Protein AF-D8GII8-F1 (afdb_monomer_lite)

pLDDT: mean 79.35, std 20.64, range [33.06, 98.06]

Structure (mmCIF, N/CA/C/O backbone):
data_AF-D8GII8-F1
#
_entry.id   AF-D8GII8-F1
#
loop_
_atom_site.group_PDB
_atom_site.id
_atom_site.type_symbol
_atom_site.label_atom_id
_atom_site.label_alt_id
_atom_site.label_comp_id
_atom_site.label_asym_id
_atom_site.label_entity_id
_atom_site.label_seq_id
_atom_site.pdbx_PDB_ins_code
_atom_site.Cartn_x
_atom_site.Cartn_y
_atom_site.Cartn_z
_atom_site.occupancy
_atom_site.B_iso_or_equiv
_atom_site.auth_seq_id
_atom_site.auth_comp_id
_atom_site.auth_asym_id
_atom_site.auth_atom_id
_atom_site.pdbx_PDB_model_num
ATOM 1 N N . MET A 1 1 ? -55.485 -16.575 -6.591 1.00 52.59 1 MET A N 1
ATOM 2 C CA . MET A 1 1 ? -55.377 -16.323 -5.133 1.00 52.59 1 MET A CA 1
ATOM 3 C C . MET A 1 1 ? -54.043 -16.817 -4.563 1.00 52.59 1 MET A C 1
ATOM 5 O O . MET A 1 1 ? -53.347 -16.013 -3.964 1.00 52.59 1 MET A O 1
ATOM 9 N N . TYR A 1 2 ? -53.634 -18.070 -4.816 1.00 43.38 2 TYR A N 1
ATOM 10 C CA . TYR A 1 2 ? -52.358 -18.643 -4.335 1.00 43.38 2 TYR A CA 1
ATOM 11 C C . TYR A 1 2 ? -51.082 -17.963 -4.888 1.00 43.38 2 TYR A C 1
ATOM 13 O O . TYR A 1 2 ? -50.132 -17.738 -4.143 1.00 43.38 2 TYR A O 1
ATOM 21 N N . GLU A 1 3 ? -51.076 -17.553 -6.161 1.00 44.91 3 GLU A N 1
ATOM 22 C CA . GLU A 1 3 ? -49.893 -16.944 -6.806 1.00 44.91 3 GLU A CA 1
ATOM 23 C C . GLU A 1 3 ? -49.545 -15.535 -6.288 1.00 44.91 3 GLU A C 1
ATOM 25 O O . GLU A 1 3 ? -48.377 -15.156 -6.221 1.00 44.91 3 GLU A O 1
ATOM 30 N N . ILE A 1 4 ? -50.544 -14.773 -5.827 1.00 55.53 4 ILE A N 1
ATOM 31 C CA . ILE A 1 4 ? -50.345 -13.415 -5.286 1.00 55.53 4 ILE A CA 1
ATOM 32 C C . ILE A 1 4 ? -49.584 -13.474 -3.948 1.00 55.5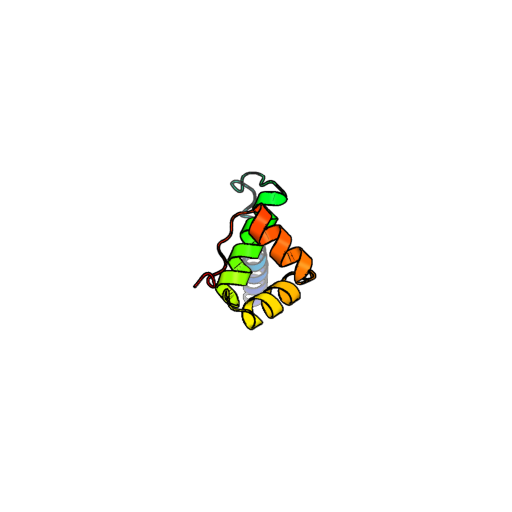3 4 ILE A C 1
ATOM 34 O O . ILE A 1 4 ? -48.709 -12.650 -3.687 1.00 55.53 4 ILE A O 1
ATOM 38 N N . ILE A 1 5 ? -49.856 -14.496 -3.127 1.00 55.25 5 ILE A N 1
ATOM 39 C CA . ILE A 1 5 ? -49.229 -14.686 -1.808 1.00 55.25 5 ILE A CA 1
ATOM 40 C C . ILE A 1 5 ? -47.753 -15.107 -1.948 1.00 55.25 5 ILE A C 1
ATOM 42 O O . ILE A 1 5 ? -46.917 -14.761 -1.115 1.00 55.25 5 ILE A O 1
ATOM 46 N N . LYS A 1 6 ? -47.395 -15.826 -3.019 1.00 50.78 6 LYS A N 1
ATOM 47 C CA . LYS A 1 6 ? -46.013 -16.265 -3.275 1.00 50.78 6 LYS A CA 1
ATOM 48 C C . LYS A 1 6 ? -45.112 -15.100 -3.708 1.00 50.78 6 LYS A C 1
ATOM 50 O O . LYS A 1 6 ? -43.967 -15.017 -3.267 1.00 50.78 6 LYS A O 1
ATOM 55 N N . ASN A 1 7 ? -45.650 -14.161 -4.491 1.00 53.50 7 ASN A N 1
ATOM 56 C CA . ASN A 1 7 ? -44.939 -12.940 -4.883 1.00 53.50 7 ASN A CA 1
ATOM 57 C C . ASN A 1 7 ? -44.750 -11.950 -3.721 1.00 53.50 7 ASN A C 1
ATOM 59 O O . ASN A 1 7 ? -43.702 -11.308 -3.658 1.00 53.50 7 ASN A O 1
ATOM 63 N N . SER A 1 8 ? -45.691 -11.860 -2.770 1.00 53.00 8 SER A N 1
ATOM 64 C CA . SER A 1 8 ? -45.505 -11.010 -1.582 1.00 53.00 8 SER A CA 1
ATOM 65 C C . SER A 1 8 ? -44.440 -11.561 -0.626 1.00 53.00 8 SER A C 1
ATOM 67 O O . SER A 1 8 ? -43.660 -10.780 -0.080 1.00 53.00 8 SER A O 1
ATOM 69 N N . LYS A 1 9 ? -44.335 -12.894 -0.488 1.00 53.34 9 LYS A N 1
ATOM 70 C CA . LYS A 1 9 ? -43.248 -13.561 0.255 1.00 53.34 9 LYS A CA 1
ATOM 71 C C . LYS A 1 9 ? -41.877 -13.368 -0.401 1.00 53.34 9 LYS A C 1
ATOM 73 O O . LYS A 1 9 ? -40.908 -13.060 0.282 1.00 53.34 9 LYS A O 1
ATOM 78 N N . LYS A 1 10 ? -41.806 -13.443 -1.736 1.00 51.78 10 LYS A N 1
ATOM 79 C CA . LYS A 1 10 ? -40.567 -13.181 -2.488 1.00 51.78 10 LYS A CA 1
ATOM 80 C C . LYS A 1 10 ? -40.096 -11.729 -2.331 1.00 51.78 10 LYS A C 1
ATOM 82 O O . LYS A 1 10 ? -38.909 -11.492 -2.160 1.00 51.78 10 LYS A O 1
ATOM 87 N N . ALA A 1 11 ? -41.015 -10.762 -2.311 1.00 51.59 11 ALA A N 1
ATOM 88 C CA . ALA A 1 11 ? -40.695 -9.353 -2.055 1.00 51.59 11 ALA A CA 1
ATOM 89 C C . ALA A 1 11 ? -40.280 -9.065 -0.596 1.00 51.59 11 ALA A C 1
ATOM 91 O O . ALA A 1 11 ? -39.535 -8.119 -0.347 1.00 51.59 11 ALA A O 1
ATOM 92 N N . THR A 1 12 ? -40.729 -9.875 0.369 1.00 52.09 12 THR A N 1
ATOM 93 C CA . THR A 1 12 ? -40.333 -9.738 1.784 1.00 52.09 12 THR A CA 1
ATOM 94 C C . THR A 1 12 ? -39.004 -10.427 2.104 1.00 52.09 12 THR A C 1
ATOM 96 O O . THR A 1 12 ? -38.283 -9.949 2.975 1.00 52.09 12 THR A O 1
ATOM 99 N N . GLU A 1 13 ? -38.612 -11.473 1.372 1.00 53.66 13 GLU A N 1
ATOM 100 C CA . GLU A 1 13 ? -37.276 -12.086 1.490 1.00 53.66 13 GLU A CA 1
ATOM 101 C C . GLU A 1 13 ? -36.160 -11.223 0.874 1.00 53.66 13 GLU A C 1
ATOM 103 O O . GLU A 1 13 ? -35.056 -11.192 1.411 1.00 53.66 13 GLU A O 1
ATOM 108 N N . ILE A 1 14 ? -36.448 -10.454 -0.185 1.00 53.84 14 ILE A N 1
ATOM 109 C CA . ILE A 1 14 ? -35.465 -9.567 -0.845 1.00 53.84 14 ILE A CA 1
ATOM 110 C C . ILE A 1 14 ? -35.052 -8.379 0.053 1.00 53.84 14 ILE A C 1
ATOM 112 O O . ILE A 1 14 ? -33.957 -7.846 -0.099 1.00 53.84 14 ILE A O 1
ATOM 116 N N . ASN A 1 15 ? -35.886 -7.986 1.024 1.00 53.78 15 ASN A N 1
ATOM 117 C CA . ASN A 1 15 ? -35.622 -6.835 1.899 1.00 53.78 15 ASN A CA 1
ATOM 118 C C . ASN A 1 15 ? -35.003 -7.195 3.260 1.00 53.78 15 ASN A C 1
ATOM 120 O O . ASN A 1 15 ? -34.637 -6.297 4.011 1.00 53.78 15 ASN A O 1
ATOM 124 N N . LYS A 1 16 ? -34.852 -8.484 3.594 1.00 50.25 16 LYS A N 1
ATOM 125 C CA . LYS A 1 16 ? -34.358 -8.919 4.915 1.00 50.25 16 LYS A CA 1
ATOM 126 C C . LYS A 1 16 ? -32.828 -9.017 5.014 1.00 50.25 16 LYS A C 1
ATOM 128 O O . LYS A 1 16 ? -32.295 -9.191 6.102 1.00 50.25 16 LYS A O 1
ATOM 133 N N . SER A 1 17 ? -32.121 -8.907 3.891 1.00 51.62 17 SER A N 1
ATOM 134 C CA . SER A 1 17 ? -30.657 -9.006 3.803 1.00 51.62 17 SER A CA 1
ATOM 135 C C . SER A 1 17 ? -29.923 -7.659 3.813 1.00 51.62 17 SER A C 1
ATOM 137 O O . SER A 1 17 ? -28.699 -7.657 3.782 1.00 51.62 17 SER A O 1
ATOM 139 N N . ASN A 1 18 ? -30.638 -6.527 3.863 1.00 56.03 18 ASN A N 1
ATOM 140 C CA . ASN A 1 18 ? -30.037 -5.185 3.794 1.00 56.03 18 ASN A CA 1
ATOM 141 C C . ASN A 1 18 ? -29.969 -4.447 5.144 1.00 56.03 18 ASN A C 1
ATOM 143 O O . ASN A 1 18 ? -29.497 -3.316 5.180 1.00 56.03 18 ASN A O 1
ATOM 147 N N . GLU A 1 19 ? -30.416 -5.058 6.246 1.00 52.75 19 GLU A N 1
ATOM 148 C CA . GLU A 1 19 ? -30.493 -4.393 7.561 1.00 52.75 19 GLU A CA 1
ATOM 149 C C . GLU A 1 19 ? -29.468 -4.864 8.601 1.00 52.75 19 GLU A C 1
ATOM 151 O O . GLU A 1 19 ? -29.556 -4.492 9.765 1.00 52.75 19 GLU A O 1
ATOM 156 N N . HIS A 1 20 ? -28.438 -5.614 8.222 1.00 56.25 20 HIS A N 1
ATOM 157 C CA . HIS A 1 20 ? -27.384 -5.978 9.169 1.00 56.25 20 HIS A CA 1
ATOM 158 C C . HIS A 1 20 ? -26.023 -5.682 8.553 1.00 56.25 20 HIS A C 1
ATOM 160 O O . HIS A 1 20 ? -25.761 -6.213 7.486 1.00 56.25 20 HIS A O 1
ATOM 166 N N . VAL A 1 21 ? -25.225 -4.804 9.186 1.00 59.34 21 VAL A N 1
ATOM 167 C CA . VAL A 1 21 ? -23.799 -4.944 9.611 1.00 59.34 21 VAL A CA 1
ATOM 168 C C . VAL A 1 21 ? -23.192 -3.565 10.001 1.00 59.34 21 VAL A C 1
ATOM 170 O O . VAL A 1 21 ? -22.026 -3.308 9.739 1.00 59.34 21 VAL A O 1
ATOM 173 N N . LEU A 1 22 ? -23.928 -2.632 10.623 1.00 59.44 22 LEU A N 1
ATOM 174 C CA . LEU A 1 22 ? -23.285 -1.416 11.177 1.00 59.44 22 LEU A CA 1
ATOM 175 C C . LEU A 1 22 ? -23.004 -1.496 12.683 1.00 59.44 22 LEU A C 1
ATOM 177 O O . LEU A 1 22 ? -22.317 -0.636 13.218 1.00 59.44 22 LEU A O 1
ATOM 181 N N . GLU A 1 23 ? -23.489 -2.527 13.376 1.00 53.81 23 GLU A N 1
ATOM 182 C CA . GLU A 1 23 ? -23.467 -2.546 14.845 1.00 53.81 23 GLU A CA 1
ATOM 183 C C . GLU A 1 23 ? -22.116 -2.905 15.482 1.00 53.81 23 GLU A C 1
ATOM 185 O O . GLU A 1 23 ? -21.994 -2.774 16.693 1.00 53.81 23 GLU A O 1
ATOM 190 N N . ASN A 1 24 ? -21.092 -3.325 14.724 1.00 58.44 24 ASN A N 1
ATOM 191 C CA . ASN A 1 24 ? -19.823 -3.783 15.320 1.00 58.44 24 ASN A CA 1
ATOM 192 C C . ASN A 1 24 ? -18.543 -3.436 14.534 1.00 58.44 24 ASN A C 1
ATOM 194 O O . ASN A 1 24 ? -17.483 -3.975 14.850 1.00 58.44 24 ASN A O 1
ATOM 198 N N . GLU A 1 25 ? -18.587 -2.561 13.524 1.00 69.75 25 GLU A N 1
ATOM 199 C CA . GLU A 1 25 ? -17.342 -2.052 12.931 1.00 69.75 25 GLU A CA 1
ATOM 200 C C . GLU A 1 25 ? -16.878 -0.826 13.718 1.00 69.75 25 GLU A C 1
ATOM 202 O O . GLU A 1 25 ? -17.435 0.265 13.592 1.00 69.75 25 GLU A O 1
ATOM 207 N N . GLU A 1 26 ? -15.862 -1.014 14.566 1.00 83.88 26 GLU A N 1
ATOM 208 C CA . GLU A 1 26 ? -15.160 0.104 15.194 1.00 83.88 26 GLU A CA 1
ATOM 209 C C . GLU A 1 26 ? -14.741 1.122 14.127 1.00 83.88 26 GLU A C 1
ATOM 211 O O . GLU A 1 26 ? -14.254 0.761 13.049 1.00 83.88 26 GLU A O 1
ATOM 216 N N . VAL A 1 27 ? -14.918 2.411 14.428 1.00 90.00 27 VAL A N 1
ATOM 217 C CA . VAL A 1 27 ? -14.538 3.485 13.509 1.00 90.00 27 VAL A CA 1
ATOM 218 C C . VAL A 1 27 ? -13.032 3.425 13.271 1.00 90.00 27 VAL A C 1
ATOM 220 O O . VAL A 1 27 ? -12.230 3.736 14.151 1.00 90.00 27 VAL A O 1
ATOM 223 N N . MET A 1 28 ? -12.646 3.052 12.054 1.00 91.19 28 MET A N 1
ATOM 224 C CA . MET A 1 28 ? -11.251 3.023 11.638 1.00 91.19 28 MET A CA 1
ATOM 225 C C . MET A 1 28 ? -10.786 4.391 11.163 1.00 91.19 28 MET A C 1
ATOM 227 O O . MET A 1 28 ? -11.530 5.150 10.536 1.00 91.19 28 MET A O 1
ATOM 231 N N . THR A 1 29 ? -9.507 4.686 11.381 1.00 96.12 29 THR A N 1
ATOM 232 C CA . THR A 1 29 ? -8.918 5.868 10.763 1.00 96.12 29 THR A CA 1
ATOM 233 C C . THR A 1 29 ? -8.765 5.654 9.258 1.00 96.12 29 THR A C 1
ATOM 235 O O . THR A 1 29 ? -8.598 4.533 8.771 1.00 96.12 29 THR A O 1
ATOM 238 N N . ILE A 1 30 ? -8.727 6.752 8.503 1.00 96.06 30 ILE A N 1
ATOM 239 C CA . ILE A 1 30 ? -8.436 6.703 7.063 1.00 96.06 30 ILE A CA 1
ATOM 240 C C . ILE A 1 30 ? -7.092 6.015 6.789 1.00 96.06 30 ILE A C 1
ATOM 242 O O . ILE A 1 30 ? -6.958 5.310 5.793 1.00 96.06 30 ILE A O 1
ATOM 246 N N . LYS A 1 31 ? -6.113 6.165 7.691 1.00 96.00 31 LYS A N 1
ATOM 247 C CA . LYS A 1 31 ? -4.810 5.501 7.567 1.00 96.00 31 LYS A CA 1
ATOM 248 C C . LYS A 1 31 ? -4.926 3.985 7.681 1.00 96.00 31 LYS A C 1
ATOM 250 O O . LYS A 1 31 ? -4.256 3.284 6.929 1.00 96.00 31 LYS A O 1
ATOM 255 N N . ASP A 1 32 ? -5.764 3.483 8.581 1.00 95.56 32 ASP A N 1
ATOM 256 C CA . ASP A 1 32 ? -5.938 2.040 8.761 1.00 95.56 32 ASP A CA 1
ATOM 257 C C . ASP A 1 32 ? -6.693 1.420 7.583 1.00 95.56 32 ASP A C 1
ATOM 259 O O . ASP A 1 32 ? -6.324 0.343 7.112 1.00 95.56 32 ASP A O 1
ATOM 263 N N . LEU A 1 33 ? -7.702 2.124 7.060 1.00 95.81 33 LEU A N 1
ATOM 264 C CA . LEU A 1 33 ? -8.411 1.724 5.842 1.00 95.81 33 LEU A CA 1
ATOM 265 C C . LEU A 1 33 ? -7.469 1.697 4.633 1.00 95.81 33 LEU A C 1
ATOM 267 O O . LEU A 1 33 ? -7.424 0.706 3.904 1.00 95.81 33 LEU A O 1
ATOM 271 N N . GLU A 1 34 ? -6.673 2.754 4.452 1.00 97.19 34 GLU A N 1
ATOM 272 C CA . GLU A 1 34 ? -5.683 2.843 3.376 1.00 97.19 34 GLU A CA 1
ATOM 273 C C . GLU A 1 34 ? -4.649 1.713 3.482 1.00 97.19 34 GLU A C 1
ATOM 275 O O . GLU A 1 34 ? -4.390 1.016 2.500 1.00 97.19 34 GLU A O 1
ATOM 280 N N . LYS A 1 35 ? -4.099 1.477 4.680 1.00 96.94 35 LYS A N 1
ATOM 281 C CA . LYS A 1 35 ? -3.140 0.394 4.926 1.00 96.94 35 LYS A CA 1
ATOM 282 C C . LYS A 1 35 ? -3.736 -0.974 4.588 1.00 96.94 35 LYS A C 1
ATOM 284 O O . LYS A 1 35 ? -3.104 -1.739 3.860 1.00 96.94 35 LYS A O 1
ATOM 289 N N . ARG A 1 36 ? -4.950 -1.260 5.070 1.00 96.06 36 ARG A N 1
ATOM 290 C CA . ARG A 1 36 ? -5.652 -2.528 4.820 1.00 96.06 36 ARG A CA 1
ATOM 291 C C . ARG A 1 36 ? -5.840 -2.778 3.326 1.00 96.06 36 ARG A C 1
ATOM 293 O O . ARG A 1 36 ? -5.571 -3.879 2.847 1.00 96.06 36 ARG A O 1
ATOM 300 N N . GLU A 1 37 ? -6.286 -1.772 2.576 1.00 97.50 37 GLU A N 1
ATOM 301 C CA . GLU A 1 37 ? -6.531 -1.956 1.145 1.00 97.50 37 GLU A CA 1
ATOM 302 C C . GLU A 1 37 ? -5.217 -2.116 0.364 1.00 97.50 37 GLU A C 1
ATOM 304 O O . GLU A 1 37 ? -5.145 -2.936 -0.552 1.00 97.50 37 GLU A O 1
ATOM 309 N N . ILE A 1 38 ? -4.144 -1.427 0.776 1.00 96.69 38 ILE A N 1
ATOM 310 C CA . ILE A 1 38 ? -2.796 -1.620 0.219 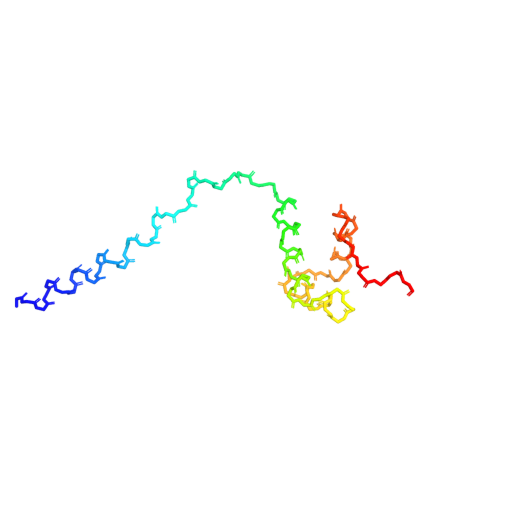1.00 96.69 38 ILE A CA 1
ATOM 311 C C . 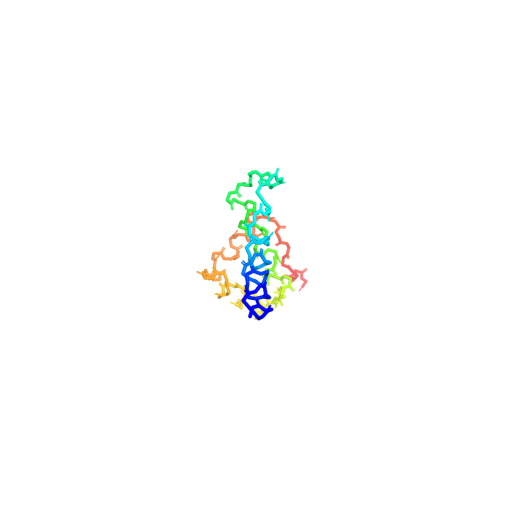ILE A 1 38 ? -2.296 -3.055 0.437 1.00 96.69 38 ILE A C 1
ATOM 313 O O . ILE A 1 38 ? -1.781 -3.674 -0.495 1.00 96.69 38 ILE A O 1
ATOM 317 N N . GLU A 1 39 ? -2.454 -3.606 1.641 1.00 95.81 39 GLU A N 1
ATOM 318 C CA . GLU A 1 39 ? -2.073 -4.993 1.941 1.00 95.81 39 GLU A CA 1
ATOM 319 C C . GLU A 1 39 ? -2.869 -5.985 1.085 1.00 95.81 39 GLU A C 1
ATOM 321 O O . GLU A 1 39 ? -2.299 -6.903 0.492 1.00 95.81 39 GLU A O 1
ATOM 326 N N . LYS A 1 40 ? -4.176 -5.755 0.936 1.00 95.88 40 LYS A N 1
ATOM 327 C CA . LYS A 1 40 ? -5.067 -6.593 0.129 1.00 95.88 40 LYS A CA 1
ATOM 328 C C . LYS A 1 40 ? -4.698 -6.595 -1.354 1.00 95.88 40 LYS A C 1
ATOM 330 O O . LYS A 1 40 ? -4.660 -7.664 -1.968 1.00 95.88 40 LYS A O 1
ATOM 335 N N . VAL A 1 41 ? -4.390 -5.440 -1.952 1.00 96.44 41 VAL A N 1
ATOM 336 C CA . VAL A 1 41 ? -3.966 -5.413 -3.363 1.00 96.44 41 VAL 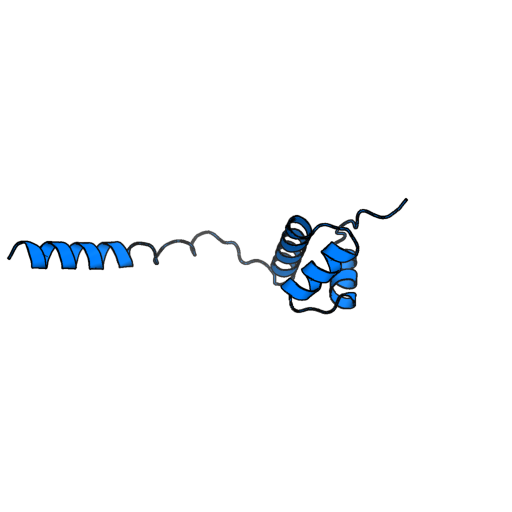A CA 1
ATOM 337 C C . VAL A 1 41 ? -2.592 -6.045 -3.558 1.00 96.44 41 VAL A C 1
ATOM 339 O O . VAL A 1 41 ? -2.375 -6.705 -4.571 1.00 96.44 41 VAL A O 1
ATOM 342 N N . LEU A 1 42 ? -1.678 -5.918 -2.595 1.00 94.94 42 LEU A N 1
ATOM 343 C CA . LEU A 1 42 ? -0.378 -6.583 -2.665 1.00 94.94 42 LEU A CA 1
ATOM 344 C C . LEU A 1 42 ? -0.493 -8.100 -2.513 1.00 94.94 42 LEU A C 1
ATOM 346 O O . LEU A 1 42 ? 0.208 -8.823 -3.215 1.00 94.94 42 LEU A O 1
ATOM 350 N N . ALA A 1 43 ? -1.407 -8.588 -1.674 1.00 93.81 43 ALA A N 1
ATOM 351 C CA . ALA A 1 43 ? -1.718 -10.012 -1.596 1.00 93.81 43 ALA A CA 1
ATOM 352 C C . ALA A 1 43 ? -2.308 -10.538 -2.918 1.00 93.81 43 ALA A C 1
ATOM 354 O O . ALA A 1 43 ? -1.993 -11.650 -3.333 1.00 93.81 43 ALA A O 1
ATOM 355 N N . LYS A 1 44 ? -3.126 -9.728 -3.606 1.00 95.56 44 LYS A N 1
ATOM 356 C CA . LYS A 1 44 ? -3.757 -10.094 -4.883 1.00 95.56 44 LYS A CA 1
ATOM 357 C C . LYS A 1 44 ? -2.796 -10.072 -6.077 1.00 95.56 44 LYS A C 1
ATOM 359 O O . LYS A 1 44 ? -2.837 -10.98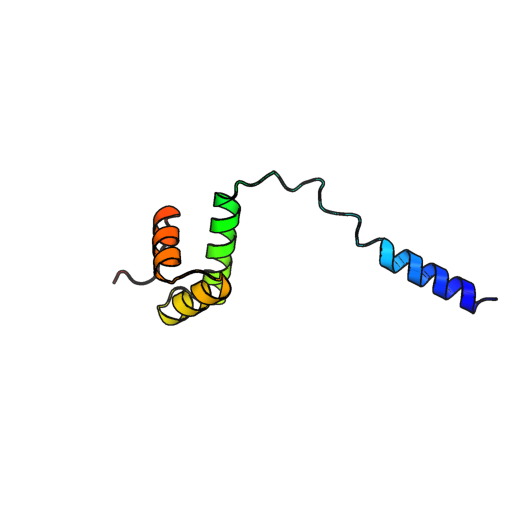6 -6.894 1.00 95.56 44 LYS A O 1
ATOM 364 N N . TYR A 1 45 ? -1.983 -9.025 -6.217 1.00 94.75 45 TYR A N 1
ATOM 365 C CA . TYR A 1 45 ? -1.129 -8.809 -7.397 1.00 94.75 45 TYR A CA 1
ATOM 366 C C . TYR A 1 45 ? 0.345 -9.175 -7.162 1.00 94.75 45 TYR A C 1
ATOM 368 O O . TYR A 1 45 ? 1.116 -9.287 -8.113 1.00 94.75 45 TYR A O 1
ATOM 376 N N . GLY A 1 46 ? 0.748 -9.387 -5.910 1.00 89.62 46 GLY A N 1
ATOM 377 C CA . GLY A 1 46 ? 2.106 -9.750 -5.522 1.00 89.62 46 GLY A CA 1
ATOM 378 C C . GLY A 1 46 ? 3.034 -8.554 -5.280 1.00 89.62 46 GLY A C 1
ATOM 379 O O . GLY A 1 46 ? 2.777 -7.412 -5.662 1.00 89.62 46 GLY A O 1
ATOM 380 N N . HIS A 1 47 ? 4.175 -8.838 -4.645 1.00 88.06 47 HIS A N 1
ATOM 381 C CA . HIS A 1 47 ? 5.165 -7.831 -4.240 1.00 88.06 47 HIS A CA 1
ATOM 382 C C . HIS A 1 47 ? 6.261 -7.581 -5.291 1.00 88.06 47 HIS A C 1
ATOM 384 O O . HIS A 1 47 ? 7.165 -6.780 -5.048 1.00 88.06 47 HIS A O 1
ATOM 390 N N . ILE A 1 48 ? 6.206 -8.225 -6.459 1.00 89.75 48 ILE A N 1
ATOM 391 C CA . ILE A 1 48 ? 7.164 -8.004 -7.555 1.00 89.75 48 ILE A CA 1
ATOM 392 C C . ILE A 1 48 ? 6.886 -6.677 -8.284 1.00 89.75 48 ILE A C 1
ATOM 394 O O . ILE A 1 48 ? 5.907 -5.986 -8.002 1.00 89.75 48 ILE A O 1
ATOM 398 N N . LYS A 1 49 ? 7.770 -6.259 -9.195 1.00 88.25 49 LYS A N 1
ATOM 399 C CA . LYS A 1 49 ? 7.682 -4.946 -9.862 1.00 88.25 49 LYS A CA 1
ATOM 400 C C . LYS A 1 49 ? 6.397 -4.795 -10.685 1.00 88.25 49 LYS A C 1
ATOM 402 O O . LYS A 1 49 ? 5.760 -3.739 -10.641 1.00 88.25 49 LYS A O 1
ATOM 407 N N . GLU A 1 50 ? 6.024 -5.846 -11.403 1.00 91.25 50 GLU A N 1
ATOM 408 C CA . GLU A 1 50 ? 4.807 -5.947 -12.207 1.00 91.25 50 GLU A CA 1
ATOM 409 C C . GLU A 1 50 ? 3.581 -5.912 -11.284 1.00 91.25 50 GLU A C 1
ATOM 411 O O . GLU A 1 50 ? 2.737 -5.030 -11.421 1.00 91.25 50 GLU A O 1
ATOM 416 N N . GLY A 1 51 ? 3.580 -6.740 -10.234 1.00 93.00 51 GLY A N 1
ATOM 417 C CA . GLY A 1 51 ? 2.521 -6.786 -9.220 1.00 93.00 51 GLY A CA 1
ATOM 418 C C . GLY A 1 51 ? 2.259 -5.444 -8.537 1.00 93.00 51 GLY A C 1
ATOM 419 O O . GLY A 1 51 ? 1.118 -5.003 -8.433 1.00 93.00 51 GLY A O 1
ATOM 420 N N . LYS A 1 52 ? 3.313 -4.705 -8.168 1.00 93.75 52 LYS A N 1
ATOM 421 C CA . LYS A 1 52 ? 3.183 -3.340 -7.622 1.00 93.75 52 LYS A CA 1
ATOM 422 C C . LYS A 1 52 ? 2.633 -2.337 -8.638 1.00 93.75 52 LYS A C 1
ATOM 424 O O . LYS A 1 52 ? 2.015 -1.348 -8.250 1.00 93.75 52 LYS A O 1
ATOM 429 N N . THR A 1 53 ? 2.890 -2.546 -9.927 1.00 96.06 53 THR A N 1
ATOM 430 C CA . THR A 1 53 ? 2.343 -1.688 -10.986 1.00 96.06 53 THR A CA 1
ATOM 431 C C . THR A 1 53 ? 0.838 -1.895 -11.107 1.00 96.06 53 THR A C 1
ATOM 433 O O . THR A 1 53 ? 0.099 -0.913 -11.168 1.00 96.06 53 THR A O 1
ATOM 436 N N . ASP A 1 54 ? 0.381 -3.143 -11.061 1.00 97.38 54 ASP A N 1
ATOM 437 C CA . ASP A 1 54 ? -1.045 -3.466 -11.128 1.00 97.38 54 ASP A CA 1
ATOM 438 C C . ASP A 1 54 ? -1.779 -3.124 -9.828 1.00 97.38 54 ASP A C 1
ATOM 440 O O . ASP A 1 54 ? -2.883 -2.585 -9.876 1.00 97.38 54 ASP A O 1
ATOM 444 N N . ALA A 1 55 ? -1.127 -3.288 -8.674 1.00 97.00 55 ALA A N 1
ATOM 445 C CA . ALA A 1 55 ? -1.635 -2.816 -7.389 1.00 97.00 55 ALA A CA 1
ATOM 446 C C . ALA A 1 55 ? -1.872 -1.296 -7.388 1.00 97.00 55 ALA A C 1
ATOM 448 O O . ALA A 1 55 ? -2.935 -0.839 -6.975 1.00 97.00 55 ALA A O 1
ATOM 449 N N . ALA A 1 56 ? -0.919 -0.504 -7.895 1.00 97.56 56 ALA A N 1
ATOM 450 C CA . ALA A 1 56 ? -1.068 0.950 -7.982 1.00 97.56 56 ALA A CA 1
ATOM 451 C C . ALA A 1 56 ? -2.238 1.355 -8.894 1.00 97.56 56 ALA A C 1
ATOM 453 O O . ALA A 1 56 ? -3.039 2.212 -8.522 1.00 97.56 56 ALA A O 1
ATOM 454 N N . LYS A 1 57 ? -2.377 0.695 -10.054 1.00 98.00 57 LYS A N 1
ATOM 455 C CA . LYS A 1 57 ? -3.509 0.907 -10.968 1.00 98.00 57 LYS A CA 1
ATOM 456 C C . LYS A 1 57 ? -4.843 0.557 -10.310 1.00 98.00 57 LYS A C 1
ATOM 458 O O . LYS A 1 57 ? -5.780 1.338 -10.419 1.00 98.00 57 LYS A O 1
ATOM 463 N N . ALA A 1 58 ? -4.922 -0.580 -9.618 1.00 97.88 58 ALA A N 1
ATOM 464 C CA . ALA A 1 58 ? -6.141 -1.033 -8.951 1.00 97.88 58 ALA A CA 1
ATOM 465 C C . ALA A 1 58 ? -6.583 -0.085 -7.825 1.00 97.88 58 ALA A C 1
ATOM 467 O O . ALA A 1 58 ? -7.776 0.126 -7.642 1.00 97.88 58 ALA A O 1
ATOM 468 N N . LEU A 1 59 ? -5.626 0.509 -7.108 1.00 97.12 59 LEU A N 1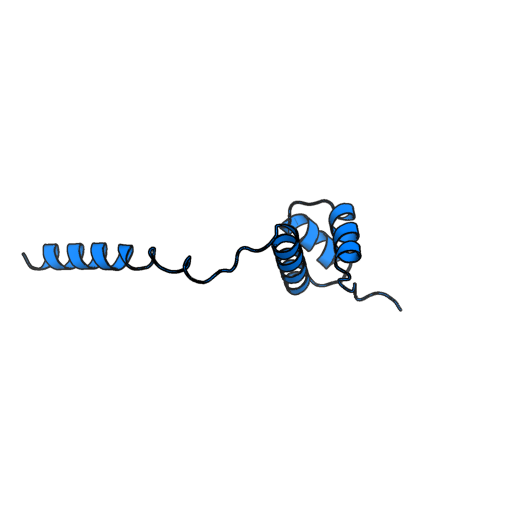
ATOM 469 C CA . LEU A 1 59 ? -5.882 1.533 -6.092 1.00 97.12 59 LEU A CA 1
ATOM 470 C C . LEU A 1 59 ? -6.169 2.927 -6.678 1.00 97.12 59 LEU A C 1
ATOM 472 O O . LEU A 1 59 ? -6.545 3.826 -5.934 1.00 97.12 59 LEU A O 1
ATOM 476 N N . GLY A 1 60 ? -5.953 3.142 -7.980 1.00 97.88 60 GLY A N 1
ATOM 477 C CA . GLY A 1 60 ? -6.124 4.453 -8.611 1.00 97.88 60 GLY A CA 1
ATOM 478 C C . GLY A 1 60 ? -5.061 5.486 -8.212 1.00 97.88 60 GLY A C 1
ATOM 479 O O . GLY A 1 60 ? -5.329 6.685 -8.241 1.00 97.88 60 GLY A O 1
ATOM 480 N N . ILE A 1 61 ? -3.852 5.050 -7.839 1.00 98.06 61 ILE A N 1
ATOM 481 C CA . ILE A 1 61 ? -2.752 5.933 -7.416 1.00 98.06 61 ILE A CA 1
ATOM 482 C C . ILE A 1 61 ? -1.499 5.741 -8.273 1.00 98.06 61 ILE A C 1
ATOM 484 O O . ILE A 1 61 ? -1.302 4.724 -8.936 1.00 98.06 61 ILE A O 1
ATOM 488 N N . SER A 1 62 ? -0.587 6.716 -8.230 1.00 98.06 62 SER A N 1
ATOM 489 C CA . SER A 1 62 ? 0.718 6.567 -8.880 1.00 98.06 62 SER A CA 1
ATOM 490 C C . SER A 1 62 ? 1.575 5.498 -8.185 1.00 98.06 62 SER A C 1
ATOM 492 O O . SER A 1 62 ? 1.483 5.289 -6.972 1.00 98.06 62 SER A O 1
ATOM 494 N N . ARG A 1 63 ? 2.503 4.880 -8.929 1.00 96.38 63 ARG A N 1
ATOM 495 C CA . ARG A 1 63 ? 3.500 3.965 -8.343 1.00 96.38 63 ARG A CA 1
ATOM 496 C C . ARG A 1 63 ? 4.332 4.647 -7.254 1.00 96.38 63 ARG A C 1
ATOM 498 O O . ARG A 1 63 ? 4.591 4.032 -6.226 1.00 96.38 63 ARG A O 1
ATOM 505 N N . ALA A 1 64 ? 4.724 5.909 -7.453 1.00 97.25 64 ALA A N 1
ATOM 506 C CA . ALA A 1 64 ? 5.483 6.675 -6.462 1.00 97.25 64 ALA A CA 1
ATOM 507 C C . ALA A 1 64 ? 4.699 6.834 -5.147 1.00 97.25 64 ALA A C 1
ATOM 509 O O . ALA A 1 64 ? 5.258 6.651 -4.065 1.00 97.25 64 ALA A O 1
ATOM 510 N N . THR A 1 65 ? 3.390 7.091 -5.245 1.00 97.94 65 THR A N 1
ATOM 511 C CA . THR A 1 65 ? 2.486 7.160 -4.091 1.00 97.94 65 THR A CA 1
ATOM 512 C C . THR A 1 65 ? 2.421 5.821 -3.368 1.00 97.94 65 THR A C 1
ATOM 514 O O . THR A 1 65 ? 2.589 5.797 -2.150 1.00 97.94 65 THR A O 1
ATOM 517 N N . LEU A 1 66 ? 2.255 4.714 -4.106 1.00 96.88 66 LEU A N 1
ATOM 518 C CA . LEU A 1 66 ? 2.257 3.374 -3.521 1.00 96.88 66 LEU A CA 1
ATOM 519 C C . LEU A 1 66 ? 3.559 3.122 -2.747 1.00 96.88 66 LEU A C 1
ATOM 521 O O . LEU A 1 66 ? 3.499 2.812 -1.566 1.00 96.88 66 LEU A O 1
ATOM 525 N N . TYR A 1 67 ? 4.736 3.338 -3.347 1.00 95.88 67 TYR A N 1
ATOM 526 C CA . TYR A 1 67 ? 6.020 3.137 -2.656 1.00 95.88 67 TYR A CA 1
ATOM 527 C C . TYR A 1 67 ? 6.178 3.999 -1.396 1.00 95.88 67 TYR A C 1
ATOM 529 O O . TYR A 1 67 ? 6.664 3.500 -0.379 1.00 95.88 67 TYR A O 1
ATOM 537 N N . ARG A 1 68 ? 5.746 5.269 -1.430 1.00 97.31 68 ARG A N 1
ATOM 538 C CA . ARG A 1 68 ? 5.747 6.140 -0.243 1.00 97.31 68 ARG A CA 1
ATOM 539 C C . ARG A 1 68 ? 4.897 5.539 0.875 1.00 97.31 68 ARG A C 1
ATOM 541 O O . ARG A 1 68 ? 5.347 5.517 2.014 1.00 97.31 68 ARG A O 1
ATOM 548 N N . LYS A 1 69 ? 3.714 5.019 0.540 1.00 97.06 69 LYS A N 1
ATOM 549 C CA . LYS A 1 69 ? 2.795 4.387 1.494 1.00 97.06 69 LYS A CA 1
ATOM 550 C C . LYS A 1 69 ? 3.319 3.058 2.033 1.00 97.06 69 LYS A C 1
ATOM 552 O O . LYS A 1 69 ? 3.230 2.819 3.230 1.00 97.06 69 LYS A O 1
ATOM 557 N N . LEU A 1 70 ? 3.962 2.238 1.199 1.00 95.31 70 LEU A N 1
ATOM 558 C CA . LEU A 1 70 ? 4.630 1.016 1.668 1.00 95.31 70 LEU A CA 1
ATOM 559 C C . LEU A 1 70 ? 5.704 1.326 2.713 1.00 95.31 70 LEU A C 1
ATOM 561 O O . LEU A 1 70 ? 5.800 0.623 3.716 1.00 95.31 70 LEU A O 1
ATOM 565 N N . LYS A 1 71 ? 6.471 2.403 2.508 1.00 95.12 71 LYS A N 1
ATOM 566 C CA . LYS A 1 71 ? 7.440 2.888 3.495 1.00 95.12 71 LYS A CA 1
ATOM 567 C C . LYS A 1 71 ? 6.752 3.452 4.743 1.00 95.12 71 LYS A C 1
ATOM 569 O O . LYS A 1 71 ? 7.158 3.106 5.843 1.00 95.12 71 LYS A O 1
ATOM 574 N N . GLU A 1 72 ? 5.721 4.285 4.579 1.00 96.75 72 GLU A N 1
ATOM 575 C CA . GLU A 1 72 ? 4.943 4.880 5.684 1.00 96.75 72 GLU A CA 1
ATOM 576 C C . GLU A 1 72 ? 4.361 3.807 6.618 1.00 96.75 72 GLU A C 1
ATOM 578 O O . GLU A 1 72 ? 4.366 3.978 7.833 1.00 96.75 72 GLU A O 1
ATOM 583 N N . TYR A 1 73 ? 3.919 2.679 6.057 1.00 96.25 73 TYR A N 1
ATOM 584 C CA . TYR A 1 73 ? 3.291 1.584 6.798 1.00 96.25 73 TYR A CA 1
ATOM 585 C C . TYR A 1 73 ? 4.219 0.412 7.118 1.00 96.25 73 TYR A C 1
ATOM 587 O O . TYR A 1 73 ? 3.747 -0.604 7.628 1.00 96.25 73 TYR A O 1
ATOM 595 N N . ASN A 1 74 ? 5.523 0.528 6.838 1.00 93.62 74 ASN A N 1
ATOM 596 C CA . ASN A 1 74 ? 6.507 -0.547 7.014 1.00 93.62 74 ASN A CA 1
ATOM 597 C C . ASN A 1 74 ? 6.099 -1.883 6.351 1.00 93.62 74 ASN A C 1
ATOM 599 O O . ASN A 1 74 ? 6.428 -2.966 6.840 1.00 93.62 74 ASN A O 1
ATOM 603 N N . ILE A 1 75 ? 5.409 -1.821 5.209 1.00 90.75 75 ILE A N 1
ATOM 604 C CA . ILE A 1 75 ? 5.025 -3.007 4.438 1.00 90.75 75 ILE A CA 1
ATOM 605 C C . ILE A 1 75 ? 6.246 -3.464 3.639 1.00 90.75 75 ILE A C 1
ATOM 607 O O . ILE A 1 75 ? 6.701 -2.787 2.711 1.00 90.75 75 ILE A O 1
ATOM 611 N N . LYS A 1 76 ? 6.799 -4.626 4.002 1.00 79.62 76 LYS A N 1
ATOM 612 C CA . LYS A 1 76 ? 8.007 -5.155 3.363 1.00 79.62 76 LYS A CA 1
ATOM 613 C C . LYS A 1 76 ? 7.746 -5.470 1.889 1.00 79.62 76 LYS A C 1
ATOM 615 O O . LYS A 1 76 ? 6.866 -6.245 1.520 1.00 79.62 76 LYS A O 1
ATOM 620 N N . SER A 1 77 ? 8.572 -4.886 1.033 1.00 64.75 77 SER A N 1
ATOM 621 C CA . SER A 1 77 ? 8.736 -5.329 -0.344 1.00 64.75 77 SER A CA 1
ATOM 622 C C . SER A 1 77 ? 9.715 -6.501 -0.341 1.00 64.75 77 SER A C 1
ATOM 624 O O . SER A 1 77 ? 10.882 -6.294 -0.026 1.00 64.75 77 SER A O 1
ATOM 626 N N . GLN A 1 78 ? 9.270 -7.702 -0.713 1.00 58.69 78 GLN A N 1
ATOM 627 C CA . GLN A 1 78 ? 10.181 -8.793 -1.077 1.00 58.69 78 GLN A CA 1
ATOM 628 C C . GLN A 1 78 ? 10.987 -8.309 -2.291 1.00 58.69 78 GLN A C 1
ATOM 630 O O . GLN A 1 78 ? 10.402 -8.148 -3.358 1.00 58.69 78 GLN A O 1
ATOM 635 N N . ASN A 1 79 ? 12.226 -7.866 -2.049 1.00 49.12 79 ASN A N 1
ATOM 636 C CA . ASN A 1 79 ? 13.350 -7.618 -2.969 1.00 49.12 79 ASN A CA 1
ATOM 637 C C . ASN A 1 79 ? 14.375 -6.740 -2.222 1.00 49.12 79 ASN A C 1
ATOM 639 O O . ASN A 1 79 ? 14.513 -5.547 -2.489 1.00 49.12 79 ASN A O 1
ATOM 643 N N . ALA A 1 80 ? 15.026 -7.337 -1.227 1.00 44.19 80 ALA A N 1
ATOM 644 C CA . ALA A 1 80 ? 16.286 -6.874 -0.658 1.00 44.19 80 ALA A CA 1
ATOM 645 C C . ALA A 1 80 ? 17.166 -8.120 -0.509 1.00 44.19 80 ALA A C 1
ATOM 647 O O . ALA A 1 80 ? 17.236 -8.701 0.568 1.00 44.19 80 ALA A O 1
ATOM 648 N N . ASN A 1 81 ? 17.688 -8.581 -1.644 1.00 33.06 81 ASN A N 1
ATOM 649 C CA . ASN A 1 81 ? 18.840 -9.465 -1.807 1.00 33.06 81 ASN A CA 1
ATOM 650 C C . ASN A 1 81 ? 19.423 -9.161 -3.185 1.00 33.06 81 ASN A C 1
ATOM 652 O O . ASN A 1 81 ? 18.606 -9.074 -4.133 1.00 33.06 81 ASN A O 1
#

InterPro domains:
  IPR002197 DNA binding HTH domain, Fis-type [PF02954] (30-73)
  IPR009057 Homedomain-like superfamily [SSF46689] (22-75)

Sequence (81 aa):
MYEIIKNSKKATEINKSNEHVLENEEVMTIKDLEKREIEKVLAKYGHIKEGKTDAAKALGISRATLYRKLKEYNIKSQNAN

Organism: Clostridium ljungdahlii (strain ATCC 55383 / DSM 13528 / PETC) (NCBI:txid748727)

Secondary structure (DSSP, 8-state):
-HHHHHHHHHHHHTTTTSS-SSSS-----HHHHHHHHHHHHHHHH-SSHHHHHHHHHHHTS-HHHHHHHHHHTT---S---

Foldseek 3Di:
DVVVVVVVVVVVVVPPPPPDDPPDDDDDDPLVVVVVLLVVQCVVQHLDPRSLCVSCVVVVHDSVVSVVSCVVVVPDRPDDD

Radius of gyration: 21.42 Å; chains: 1; bounding box: 74×26×28 Å